Protein AF-A0A7S1M787-F1 (afdb_monomer_lite)

Organism: Alexandrium catenella (NCBI:txid2925)

Radius of gyration: 25.44 Å; chains: 1; bounding box: 66×32×70 Å

Sequence (167 aa):
GLLHWRCNKYDHWRYNKFCQKSCWEAGNGYDGDDCSGGDFVDERLCAYDDEKVTYEEAARRCASRGMKVCKDYAANSTCSYWQDYLWTPDTCTVSVVVQVDGRISVDWDSLSKKAEFPVIWKNGFPAQNATGHCPSGCTAEGESCSCPATAAVYRAFNKLPSRTDIL

Foldseek 3Di:
DVLVCQAQNDPVCLVVVPPQLVCVVVVNHHPPDDCVVDDDDDDDDDDDPVQQDELVVVQVVQVVVVGGDDPDQDPDDPHPDDRDDSYDPDQDKWKWKQDPVRWIFTPDDPVRRVPTDHDDDPPDDQFQDPVQDTPPQWDGDPRITTHIDRDDDDPPDPDPDDPVRVD

Secondary structure (DSSP, 8-state):
-THHHHTTT-HHHHHHTTTHHHHHHTT-PPTT---TT-S----PPP--GGG---HHHHHHHHHTTT----SS--S-----S----S--SS--EEEEEE-TTS-EEESSSTTGGG--B----SS------TTSPPPTT-EEETTEEEEEEE-----S-SSPPPGGG--

Structure (mmCIF, N/CA/C/O backbone):
data_AF-A0A7S1M787-F1
#
_entry.id   AF-A0A7S1M787-F1
#
loop_
_atom_site.group_PDB
_atom_site.id
_atom_site.type_symbol
_atom_site.label_atom_id
_atom_site.label_alt_id
_atom_site.label_comp_id
_atom_site.label_asym_id
_atom_site.label_entity_id
_atom_site.label_seq_id
_atom_site.pdbx_PDB_ins_code
_atom_site.Cartn_x
_atom_site.Cartn_y
_atom_site.Cartn_z
_atom_site.occupancy
_atom_site.B_iso_or_equiv
_atom_site.auth_seq_id
_atom_site.auth_comp_id
_atom_site.auth_asym_id
_atom_site.auth_atom_id
_atom_site.pdbx_PDB_model_num
ATOM 1 N N . GLY A 1 1 ? 30.265 3.963 -33.555 1.00 61.72 1 GLY A N 1
ATOM 2 C CA . GLY A 1 1 ? 29.323 4.881 -32.878 1.00 61.72 1 GLY A CA 1
ATOM 3 C C . GLY A 1 1 ? 29.617 4.940 -31.389 1.00 61.72 1 GLY A C 1
ATOM 4 O O . GLY A 1 1 ? 30.230 4.011 -30.876 1.00 61.72 1 GLY A O 1
ATOM 5 N N . LEU A 1 2 ? 29.189 6.009 -30.709 1.00 68.94 2 LEU A N 1
ATOM 6 C CA . LEU A 1 2 ? 29.426 6.265 -29.274 1.00 68.94 2 LEU A CA 1
ATOM 7 C C . LEU A 1 2 ? 29.032 5.102 -28.340 1.00 68.94 2 LEU A C 1
ATOM 9 O O . LEU A 1 2 ? 29.667 4.906 -27.309 1.00 68.94 2 LEU A O 1
ATOM 13 N N . LEU A 1 3 ? 28.042 4.295 -28.731 1.00 76.81 3 LEU A N 1
ATOM 14 C CA . LEU A 1 3 ? 27.560 3.146 -27.957 1.00 76.81 3 LEU A CA 1
ATOM 15 C C . LEU A 1 3 ? 28.607 2.027 -27.804 1.00 76.81 3 LEU A C 1
ATOM 17 O O . LEU A 1 3 ? 28.728 1.455 -26.727 1.00 76.81 3 LEU A O 1
ATOM 21 N N . HIS A 1 4 ? 29.424 1.769 -28.833 1.00 73.06 4 HIS A N 1
ATOM 22 C CA . HIS A 1 4 ? 30.372 0.641 -28.863 1.00 73.06 4 HIS A CA 1
ATOM 23 C C . HIS A 1 4 ? 31.395 0.667 -27.717 1.00 73.06 4 HIS A C 1
ATOM 25 O O . HIS A 1 4 ? 31.829 -0.377 -27.242 1.00 73.06 4 HIS A O 1
ATOM 31 N N . TRP A 1 5 ? 31.784 1.861 -27.265 1.00 80.31 5 TRP A N 1
ATOM 32 C CA . TRP A 1 5 ? 32.760 2.009 -26.191 1.00 80.31 5 TRP A CA 1
ATOM 33 C C . TRP A 1 5 ? 32.131 2.383 -24.857 1.00 80.31 5 TRP A C 1
ATOM 35 O O . TRP A 1 5 ? 32.814 2.273 -23.859 1.00 80.31 5 TRP A O 1
ATOM 45 N N . ARG A 1 6 ? 30.869 2.818 -24.795 1.00 85.75 6 ARG A N 1
ATOM 46 C CA . ARG A 1 6 ? 30.280 3.334 -23.552 1.00 85.75 6 ARG A CA 1
ATOM 47 C C . ARG A 1 6 ? 29.556 2.280 -22.722 1.00 85.75 6 ARG A C 1
ATOM 49 O O . ARG A 1 6 ? 29.810 2.259 -21.528 1.00 85.75 6 ARG A O 1
ATOM 56 N N . CYS A 1 7 ? 28.729 1.434 -23.346 1.00 92.19 7 CYS A N 1
ATOM 57 C CA . CYS A 1 7 ? 27.762 0.521 -22.714 1.00 92.19 7 CYS A CA 1
ATOM 58 C C . CYS A 1 7 ? 28.343 -0.348 -21.571 1.00 92.19 7 CYS A C 1
ATOM 60 O O . CYS A 1 7 ? 28.640 0.137 -20.483 1.00 92.19 7 CYS A O 1
ATOM 62 N N . ASN A 1 8 ? 28.553 -1.649 -21.781 1.00 90.88 8 ASN A N 1
ATOM 63 C CA . ASN A 1 8 ? 29.088 -2.532 -20.737 1.00 90.88 8 ASN A CA 1
ATOM 64 C C . ASN A 1 8 ? 30.584 -2.322 -20.409 1.00 90.88 8 ASN A C 1
ATOM 66 O O . ASN A 1 8 ? 31.155 -3.084 -19.633 1.00 90.88 8 ASN A O 1
ATOM 70 N N . LYS A 1 9 ? 31.228 -1.299 -20.983 1.00 91.25 9 LYS A N 1
ATOM 71 C CA . LYS A 1 9 ? 32.672 -1.048 -20.855 1.00 91.25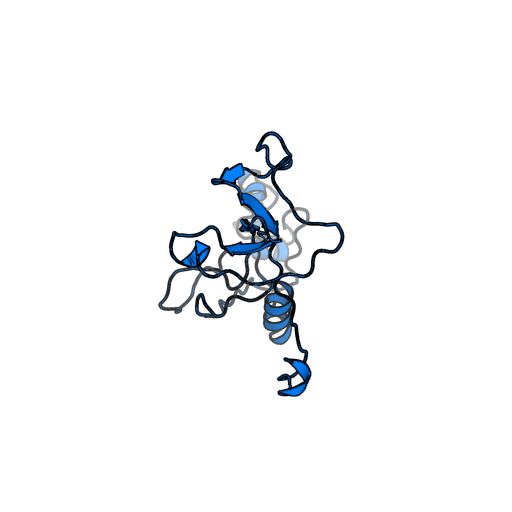 9 LYS A CA 1
ATOM 72 C C . LYS A 1 9 ? 33.038 -0.024 -19.776 1.00 91.25 9 LYS A C 1
ATOM 74 O O . LYS A 1 9 ? 34.201 0.030 -19.395 1.00 91.25 9 LYS A O 1
ATOM 79 N N . TYR A 1 10 ? 32.086 0.776 -19.287 1.00 91.38 10 TYR A N 1
ATOM 80 C CA . TYR A 1 10 ? 32.332 1.796 -18.258 1.00 91.38 10 TYR A CA 1
ATOM 81 C C . TYR A 1 10 ? 31.435 1.590 -17.040 1.00 91.38 10 TYR A C 1
ATOM 83 O O . TYR A 1 10 ? 30.215 1.523 -17.161 1.00 91.38 10 TYR A O 1
ATOM 91 N N . ASP A 1 11 ? 32.025 1.578 -15.848 1.00 92.25 11 ASP A N 1
ATOM 92 C CA . ASP A 1 11 ? 31.324 1.310 -14.582 1.00 92.25 11 ASP A CA 1
ATOM 93 C C . ASP A 1 11 ? 30.159 2.263 -14.339 1.00 92.25 11 ASP A C 1
ATOM 95 O O . ASP A 1 11 ? 29.050 1.832 -14.042 1.00 92.25 11 ASP A O 1
ATOM 99 N N . HIS A 1 12 ? 30.381 3.556 -14.566 1.00 91.38 12 HIS A N 1
ATOM 100 C CA . HIS A 1 12 ? 29.339 4.569 -14.439 1.00 91.38 12 HIS A CA 1
ATOM 101 C C . HIS A 1 12 ? 28.161 4.333 -15.403 1.00 91.38 12 HIS A C 1
ATOM 103 O O . HIS A 1 12 ? 27.022 4.648 -15.074 1.00 91.38 12 HIS A O 1
ATOM 109 N N . TRP A 1 13 ? 28.408 3.764 -16.586 1.00 92.75 13 TRP A N 1
ATOM 110 C CA . TRP A 1 13 ? 27.348 3.413 -17.537 1.00 92.75 13 TRP A CA 1
ATOM 111 C C . TRP A 1 13 ? 26.608 2.147 -17.120 1.00 92.75 13 TRP A C 1
ATOM 113 O O . TRP A 1 13 ? 25.384 2.124 -17.180 1.00 92.75 13 TRP A O 1
ATOM 123 N N . ARG A 1 14 ? 27.329 1.135 -16.623 1.00 91.50 14 ARG A N 1
ATOM 124 C CA . ARG A 1 14 ? 26.730 -0.091 -16.073 1.00 91.50 14 ARG A CA 1
ATOM 125 C C . ARG A 1 14 ? 25.841 0.191 -14.865 1.00 91.50 14 ARG A C 1
ATOM 127 O O . ARG A 1 14 ? 24.757 -0.375 -14.772 1.00 91.50 14 ARG A O 1
ATOM 134 N N . TYR A 1 15 ? 26.293 1.077 -13.978 1.00 90.38 15 TYR A N 1
ATOM 135 C CA . TYR A 1 15 ? 25.564 1.473 -12.776 1.00 90.38 15 TYR A CA 1
ATOM 136 C C . TYR A 1 15 ? 24.276 2.234 -13.108 1.00 90.38 15 TYR A C 1
ATOM 138 O O . TYR A 1 15 ? 23.214 1.886 -12.607 1.00 90.38 15 TYR A O 1
ATOM 146 N N . ASN A 1 16 ? 24.353 3.232 -13.995 1.00 88.94 16 ASN A N 1
ATOM 147 C CA . ASN A 1 16 ? 23.201 4.070 -14.350 1.00 88.94 16 ASN A CA 1
ATOM 148 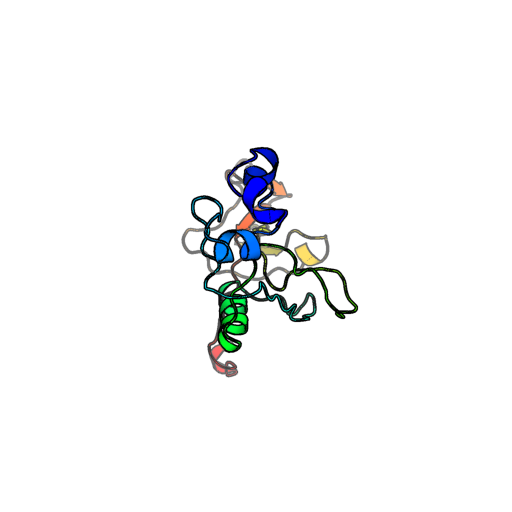C C . ASN A 1 16 ? 22.362 3.523 -15.519 1.00 88.94 16 ASN A C 1
ATOM 150 O O . ASN A 1 16 ? 21.378 4.147 -15.904 1.00 88.94 16 ASN A O 1
ATOM 154 N N . LYS A 1 17 ? 22.770 2.401 -16.126 1.00 89.00 17 LYS A N 1
ATOM 155 C CA . LYS A 1 17 ? 22.094 1.737 -17.255 1.00 89.00 17 LYS A CA 1
ATOM 156 C C . LYS A 1 17 ? 21.760 2.687 -18.423 1.00 89.00 17 LYS A C 1
ATOM 158 O O . LYS A 1 17 ? 20.712 2.581 -19.055 1.00 89.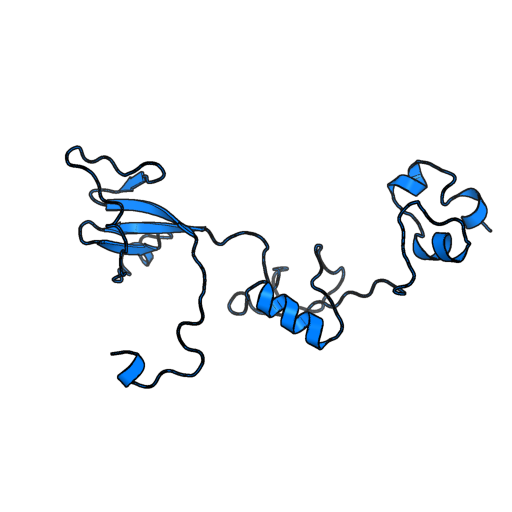00 17 LYS A O 1
ATOM 163 N N . PHE A 1 18 ? 22.656 3.622 -18.754 1.00 89.75 18 PHE A N 1
ATOM 164 C CA . PHE A 1 18 ? 22.392 4.607 -19.812 1.00 89.75 18 PHE A CA 1
ATOM 165 C C . PHE A 1 18 ? 22.164 3.955 -21.176 1.00 89.75 18 PHE A C 1
ATOM 167 O O . PHE A 1 18 ? 22.875 3.024 -21.552 1.00 89.75 18 PHE A O 1
ATOM 174 N N . CYS A 1 19 ? 21.210 4.477 -21.950 1.00 89.69 19 CYS A N 1
ATOM 175 C CA . CYS A 1 19 ? 20.905 3.985 -23.299 1.00 89.69 19 CYS A CA 1
ATOM 176 C C . CYS A 1 19 ? 20.675 2.459 -23.349 1.00 89.69 19 CYS A C 1
ATOM 178 O O . CYS A 1 19 ? 21.088 1.806 -24.308 1.00 89.69 19 CYS A O 1
ATOM 180 N N . GLN A 1 20 ? 20.039 1.901 -22.312 1.00 90.00 20 GLN A N 1
ATOM 181 C CA . GLN A 1 20 ? 19.876 0.463 -22.074 1.00 90.00 20 GLN A CA 1
ATOM 182 C C . GLN A 1 20 ? 19.457 -0.330 -23.319 1.00 90.00 20 GLN A C 1
ATOM 184 O O . GLN A 1 20 ? 20.182 -1.233 -23.739 1.00 90.00 20 GLN A O 1
ATOM 189 N N . LYS A 1 21 ? 18.356 0.073 -23.968 1.00 89.56 21 LYS A N 1
ATOM 190 C CA . LYS A 1 21 ? 17.835 -0.581 -25.177 1.00 89.56 21 LYS A CA 1
ATOM 191 C C . LYS A 1 21 ? 18.837 -0.553 -26.333 1.00 89.56 21 LYS A C 1
ATOM 193 O O . LYS A 1 21 ? 19.175 -1.601 -26.870 1.00 89.56 21 LYS A O 1
ATOM 198 N N . SER A 1 22 ? 19.385 0.614 -26.670 1.00 91.12 22 SER A N 1
ATOM 199 C CA . SER A 1 22 ? 20.352 0.730 -27.770 1.00 91.12 22 SER A CA 1
ATOM 200 C C . SER A 1 22 ? 21.648 -0.044 -27.505 1.00 91.12 22 SER A C 1
ATOM 202 O O . SER A 1 22 ? 22.261 -0.560 -28.436 1.00 91.12 22 SER A O 1
ATOM 204 N N . CYS A 1 23 ? 22.080 -0.143 -26.244 1.00 92.19 23 CYS A N 1
ATOM 205 C CA . CYS A 1 23 ? 23.212 -0.981 -25.853 1.00 92.19 23 CYS A CA 1
ATOM 206 C C . CYS A 1 23 ? 22.912 -2.475 -26.043 1.00 92.19 23 CYS A C 1
ATOM 208 O O . CYS A 1 23 ? 23.765 -3.202 -26.558 1.00 92.19 23 CYS A O 1
ATOM 210 N N . TRP A 1 24 ? 21.708 -2.919 -25.672 1.00 92.31 24 TRP A N 1
ATOM 211 C CA . TRP A 1 24 ? 21.240 -4.292 -25.862 1.00 92.31 24 TRP A CA 1
ATOM 212 C C . TRP A 1 24 ? 21.138 -4.663 -27.350 1.00 92.31 24 TRP A C 1
ATOM 214 O O . TRP A 1 24 ? 21.737 -5.649 -27.773 1.00 92.31 24 TRP A O 1
ATOM 224 N N . GLU A 1 25 ? 20.507 -3.814 -28.169 1.00 90.00 25 GLU A N 1
ATOM 225 C CA . GLU A 1 25 ? 20.389 -3.992 -29.628 1.00 90.00 25 GLU A CA 1
ATOM 226 C C . GLU A 1 25 ? 21.754 -4.014 -30.337 1.00 90.00 25 GLU A C 1
ATOM 228 O O . GLU A 1 25 ? 21.942 -4.725 -31.322 1.00 90.00 25 GLU A O 1
ATOM 233 N N . ALA A 1 26 ? 22.739 -3.274 -29.817 1.00 90.38 26 ALA A N 1
ATOM 234 C CA . ALA A 1 26 ? 24.110 -3.262 -30.326 1.00 90.38 26 ALA A CA 1
ATOM 235 C C . ALA A 1 26 ? 24.968 -4.455 -29.850 1.00 90.38 26 ALA A C 1
ATOM 237 O O . ALA A 1 26 ? 26.188 -4.439 -30.046 1.00 90.38 26 ALA A O 1
ATOM 238 N N . GLY A 1 27 ? 24.381 -5.450 -29.173 1.00 90.94 27 GLY A N 1
ATOM 239 C CA . GLY A 1 27 ? 25.083 -6.633 -28.663 1.00 90.94 27 GLY A CA 1
ATOM 240 C C . GLY A 1 27 ? 26.055 -6.350 -27.512 1.00 90.94 27 GLY A C 1
ATOM 241 O O . GLY A 1 27 ? 26.905 -7.178 -27.202 1.00 90.94 27 GLY A O 1
ATOM 242 N N . ASN A 1 28 ? 25.960 -5.174 -26.886 1.00 91.69 28 ASN A N 1
ATOM 243 C CA . ASN A 1 28 ? 26.813 -4.740 -25.775 1.00 91.69 28 ASN A CA 1
ATOM 244 C C . ASN A 1 28 ? 25.972 -4.296 -24.564 1.00 91.69 28 ASN A C 1
ATOM 246 O O . ASN A 1 28 ? 26.359 -3.376 -23.838 1.00 91.69 28 ASN A O 1
ATOM 250 N N . GLY A 1 29 ? 24.811 -4.933 -24.377 1.00 90.38 29 GLY A N 1
ATOM 251 C CA . GLY A 1 29 ? 23.897 -4.691 -23.264 1.00 90.38 29 GLY A CA 1
ATOM 252 C C . GLY A 1 29 ? 24.546 -4.946 -21.906 1.00 90.38 29 GLY A C 1
ATOM 253 O O . GLY A 1 29 ? 25.645 -5.501 -21.808 1.00 90.38 29 GLY A O 1
ATOM 254 N N . TYR A 1 30 ? 23.874 -4.503 -20.850 1.00 92.44 30 TYR A N 1
ATOM 255 C CA . TYR A 1 30 ? 24.347 -4.709 -19.489 1.00 92.44 30 TYR A CA 1
ATOM 256 C C . TYR A 1 30 ? 23.923 -6.087 -18.972 1.00 92.44 30 TYR A C 1
ATOM 258 O O . TYR A 1 30 ? 22.870 -6.597 -19.346 1.00 92.44 30 TYR A O 1
ATOM 266 N N . ASP A 1 31 ? 24.727 -6.672 -18.084 1.00 91.25 31 ASP A N 1
ATOM 267 C CA . ASP A 1 31 ? 24.454 -8.008 -17.550 1.00 91.25 31 ASP A CA 1
ATOM 268 C C . ASP A 1 31 ? 23.071 -8.078 -16.887 1.00 91.25 31 ASP A C 1
ATOM 270 O O . ASP A 1 31 ? 22.704 -7.213 -16.083 1.00 91.25 31 ASP A O 1
ATOM 274 N N . GLY A 1 32 ? 22.322 -9.125 -17.244 1.00 89.12 32 GLY A N 1
ATOM 275 C CA . GLY A 1 32 ? 20.971 -9.390 -16.748 1.00 89.12 32 GLY A CA 1
ATOM 276 C C . GLY A 1 32 ? 19.854 -8.609 -17.445 1.00 89.12 32 GLY A C 1
ATOM 277 O O . GLY A 1 32 ? 18.691 -8.832 -17.117 1.00 89.12 32 GLY A O 1
ATOM 278 N N . ASP A 1 33 ? 20.171 -7.726 -18.394 1.00 87.38 33 ASP A N 1
ATOM 279 C CA . ASP A 1 33 ? 19.148 -6.963 -19.103 1.00 87.38 33 ASP A CA 1
ATOM 280 C C . ASP A 1 33 ? 18.472 -7.790 -20.203 1.00 87.38 33 ASP A C 1
ATOM 282 O O . ASP A 1 33 ? 19.127 -8.393 -21.058 1.00 87.38 33 ASP A O 1
ATOM 286 N N . ASP A 1 34 ? 17.144 -7.725 -20.228 1.00 86.31 34 ASP A N 1
ATOM 287 C CA . ASP A 1 34 ? 16.308 -8.212 -21.318 1.00 86.31 34 ASP A CA 1
ATOM 288 C C . ASP A 1 34 ? 15.445 -7.057 -21.840 1.00 86.31 34 ASP A C 1
ATOM 290 O O . ASP A 1 34 ? 14.455 -6.665 -21.222 1.00 86.31 34 ASP A O 1
ATOM 294 N N . CYS A 1 35 ? 15.850 -6.488 -22.977 1.00 87.31 35 CYS A N 1
ATOM 295 C CA . CYS A 1 35 ? 15.108 -5.425 -23.656 1.00 87.31 35 CYS A CA 1
ATOM 296 C C . CYS A 1 35 ? 14.251 -5.949 -24.822 1.00 87.31 35 CYS A C 1
ATOM 298 O O . CYS A 1 35 ? 13.823 -5.162 -25.666 1.00 87.31 35 CYS A O 1
ATOM 300 N N . SER A 1 36 ? 13.966 -7.256 -24.881 1.00 87.12 36 SER A N 1
ATOM 301 C CA . SER A 1 36 ? 13.123 -7.846 -25.934 1.00 87.12 36 SER A CA 1
ATOM 302 C C . SER A 1 36 ? 11.664 -7.368 -25.899 1.00 87.12 36 SER A C 1
ATOM 304 O O . SER A 1 36 ? 10.956 -7.472 -26.899 1.00 87.12 36 SER A O 1
ATOM 306 N N . GLY A 1 37 ? 11.224 -6.794 -24.774 1.00 78.56 37 GLY A N 1
ATOM 307 C CA . GLY A 1 37 ? 9.870 -6.270 -24.570 1.00 78.56 37 GLY A CA 1
ATOM 308 C C . GLY A 1 37 ? 9.538 -4.961 -25.301 1.00 78.56 37 GLY A C 1
ATOM 309 O O . GLY A 1 37 ? 8.397 -4.516 -25.218 1.00 78.56 37 GLY A O 1
ATOM 310 N N . GLY A 1 38 ? 10.490 -4.351 -26.017 1.00 80.44 38 GLY A N 1
ATOM 311 C CA . GLY A 1 38 ? 10.285 -3.091 -26.738 1.00 80.44 38 GLY A CA 1
ATOM 312 C C . GLY A 1 38 ? 10.593 -1.844 -25.903 1.00 80.44 38 GLY A C 1
ATOM 313 O O . GLY A 1 38 ? 11.332 -1.905 -24.922 1.00 80.44 38 GLY A O 1
ATOM 314 N N . ASP A 1 39 ? 10.091 -0.686 -26.343 1.00 81.12 39 ASP A N 1
ATOM 315 C CA . ASP A 1 39 ? 10.224 0.553 -25.566 1.00 81.12 39 ASP A CA 1
ATOM 316 C C . ASP A 1 39 ? 9.402 0.472 -24.279 1.00 81.12 39 ASP A C 1
ATOM 318 O O . ASP A 1 39 ? 8.303 -0.084 -24.263 1.00 81.12 39 ASP A O 1
ATOM 322 N N . PHE A 1 40 ? 9.932 1.043 -23.196 1.00 78.12 40 PHE A N 1
ATOM 323 C CA . PHE A 1 40 ? 9.158 1.211 -21.974 1.00 78.12 40 PHE A CA 1
ATOM 324 C C . PHE A 1 40 ? 7.997 2.170 -22.250 1.00 78.12 40 PHE A C 1
ATOM 326 O O . PHE A 1 40 ? 8.214 3.311 -22.660 1.00 78.12 40 PHE A O 1
ATOM 333 N N . VAL A 1 41 ? 6.778 1.690 -22.019 1.00 77.94 41 VAL A N 1
ATOM 334 C CA . VAL A 1 41 ? 5.553 2.481 -22.117 1.00 77.94 41 VAL A CA 1
ATOM 335 C C . VAL A 1 41 ? 4.818 2.366 -20.792 1.00 77.94 41 VAL A C 1
ATOM 337 O O . VAL A 1 41 ? 4.475 1.265 -20.357 1.00 77.94 41 VAL A O 1
ATOM 340 N N . ASP A 1 42 ? 4.564 3.505 -20.164 1.00 79.31 42 ASP A N 1
ATOM 341 C CA . A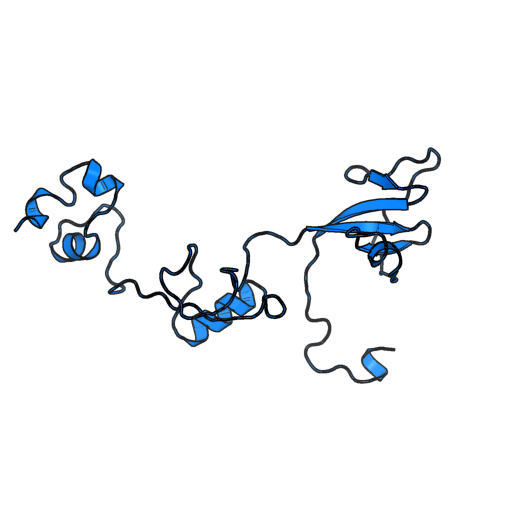SP A 1 42 ? 3.702 3.639 -19.003 1.00 79.31 42 ASP A CA 1
ATOM 342 C C . ASP A 1 42 ? 2.418 4.401 -19.367 1.00 79.31 42 ASP A C 1
ATOM 344 O O . ASP A 1 42 ? 2.392 5.285 -20.220 1.00 79.31 42 ASP A O 1
ATOM 348 N N . GLU A 1 43 ? 1.312 4.031 -18.723 1.00 77.56 43 GLU A N 1
ATOM 349 C CA . GLU A 1 43 ? 0.045 4.756 -18.813 1.00 77.56 43 GLU A CA 1
ATOM 350 C C . GLU A 1 43 ? -0.463 4.987 -17.390 1.00 77.56 43 GLU A C 1
ATOM 352 O O . GLU A 1 43 ? -0.574 4.047 -16.596 1.00 77.56 43 GLU A O 1
ATOM 357 N N . ARG A 1 44 ? -0.793 6.240 -17.058 1.00 76.00 44 ARG A N 1
ATOM 358 C CA . ARG A 1 44 ? -1.451 6.564 -15.791 1.00 76.00 44 ARG A CA 1
ATOM 359 C C . ARG A 1 44 ? -2.967 6.539 -15.957 1.00 76.00 44 ARG A C 1
ATOM 361 O O . ARG A 1 44 ? -3.529 7.329 -16.709 1.00 76.00 44 ARG A O 1
ATOM 368 N N . LEU A 1 45 ? -3.631 5.685 -15.181 1.00 74.38 45 LEU A N 1
ATOM 369 C CA . LEU A 1 45 ? -5.086 5.695 -15.036 1.00 74.38 45 LEU A CA 1
ATOM 370 C C . LEU A 1 45 ? -5.482 6.728 -13.973 1.00 74.38 45 LEU A C 1
ATOM 372 O O . LEU A 1 45 ? -5.060 6.610 -12.822 1.00 74.38 45 LEU A O 1
ATOM 376 N N . CYS A 1 46 ? -6.271 7.736 -14.349 1.00 73.12 46 CYS A N 1
ATOM 377 C CA . CYS A 1 46 ? -6.816 8.690 -13.383 1.00 73.12 46 CYS A CA 1
ATOM 378 C C . CYS A 1 46 ? -7.898 8.014 -12.527 1.00 73.12 46 CYS A C 1
ATOM 380 O O . CYS A 1 46 ? -8.748 7.299 -13.059 1.00 73.12 46 CYS A O 1
ATOM 382 N N . ALA A 1 47 ? -7.874 8.274 -11.223 1.00 68.56 47 ALA A N 1
ATOM 383 C CA . ALA A 1 47 ? -8.913 7.894 -10.274 1.00 68.56 47 ALA A CA 1
ATOM 384 C C . ALA A 1 47 ? -8.986 8.946 -9.165 1.00 68.56 47 ALA A C 1
ATOM 386 O O . ALA A 1 47 ? -7.980 9.598 -8.871 1.00 68.56 47 ALA A O 1
ATOM 387 N N . TYR A 1 48 ? -10.167 9.117 -8.578 1.00 64.81 48 TYR A N 1
ATOM 388 C CA . TYR A 1 48 ? -10.344 9.928 -7.375 1.00 64.81 48 TYR A CA 1
ATOM 389 C C . TYR A 1 48 ? -9.846 9.179 -6.130 1.00 64.81 48 TYR A C 1
ATOM 391 O O . TYR A 1 48 ? -9.733 7.952 -6.137 1.00 64.81 48 TYR A O 1
ATOM 399 N N . ASP A 1 49 ? -9.570 9.902 -5.041 1.00 63.38 49 ASP A N 1
ATOM 400 C CA . ASP A 1 49 ? -9.127 9.292 -3.778 1.00 63.38 49 ASP A CA 1
ATOM 401 C C . ASP A 1 49 ? -10.123 8.251 -3.247 1.00 63.38 49 ASP A C 1
ATOM 403 O O . ASP A 1 49 ? -9.717 7.185 -2.781 1.00 63.38 49 ASP A O 1
ATOM 407 N N . ASP A 1 50 ? -11.419 8.512 -3.420 1.00 64.06 50 ASP A N 1
ATOM 408 C CA . ASP A 1 50 ? -12.508 7.603 -3.042 1.00 64.06 50 ASP A CA 1
ATOM 409 C C . ASP A 1 50 ? -12.632 6.375 -3.971 1.00 64.06 50 ASP A C 1
ATOM 411 O O . ASP A 1 50 ? -13.422 5.467 -3.716 1.00 64.06 50 ASP A O 1
ATOM 415 N N . GLU A 1 51 ? -11.853 6.324 -5.055 1.00 68.94 51 GLU A N 1
ATOM 416 C CA . GLU A 1 51 ? -11.837 5.240 -6.045 1.00 68.94 51 GLU A CA 1
ATOM 417 C C . GLU A 1 51 ? -10.571 4.375 -5.968 1.00 68.94 51 GLU A C 1
ATOM 419 O O . GLU A 1 51 ? -10.330 3.545 -6.856 1.00 68.94 51 GLU A O 1
ATOM 424 N N . LYS A 1 52 ? -9.753 4.547 -4.922 1.00 72.88 52 LYS A N 1
ATOM 425 C CA . LYS A 1 52 ? -8.604 3.676 -4.644 1.00 72.88 52 LYS A CA 1
ATOM 426 C C . LYS A 1 52 ? -9.069 2.222 -4.539 1.00 72.88 52 LYS A C 1
ATOM 428 O O . LYS A 1 52 ? -10.103 1.908 -3.947 1.00 72.88 52 LYS A O 1
ATOM 433 N N . VAL A 1 53 ? -8.302 1.316 -5.136 1.00 74.25 53 VAL A N 1
ATOM 434 C CA . VAL A 1 53 ? -8.644 -0.110 -5.202 1.00 74.25 53 VAL A CA 1
ATOM 435 C C . VAL A 1 53 ? -7.546 -0.977 -4.604 1.00 74.25 53 VAL A C 1
ATOM 437 O O . VAL A 1 53 ? -6.415 -0.542 -4.398 1.00 74.25 53 VAL A O 1
ATOM 440 N N . THR A 1 54 ? -7.878 -2.240 -4.339 1.00 74.69 54 THR A N 1
ATOM 441 C CA . THR A 1 54 ? -6.886 -3.239 -3.935 1.00 74.69 54 THR A CA 1
ATOM 442 C C . THR A 1 54 ? -5.850 -3.454 -5.042 1.00 74.69 54 THR A C 1
ATOM 444 O O . THR A 1 54 ? -6.133 -3.247 -6.225 1.00 74.69 54 THR A O 1
ATOM 447 N N . TYR A 1 55 ? -4.657 -3.939 -4.675 1.00 75.38 55 TYR A N 1
ATOM 448 C CA . TYR A 1 55 ? -3.626 -4.309 -5.653 1.00 75.38 55 TYR A CA 1
ATOM 449 C C . TYR A 1 55 ? -4.145 -5.303 -6.696 1.00 75.38 55 TYR A C 1
ATOM 451 O O . TYR A 1 55 ? -3.858 -5.158 -7.878 1.00 75.38 55 TYR A O 1
ATOM 459 N N . GLU A 1 56 ? -4.935 -6.291 -6.272 1.00 80.00 56 GLU A N 1
ATOM 460 C CA . GLU A 1 56 ? -5.527 -7.285 -7.169 1.00 80.00 56 GLU A CA 1
ATOM 461 C C . GLU A 1 56 ? -6.404 -6.628 -8.242 1.00 80.00 56 GLU A C 1
ATOM 463 O O . GLU A 1 56 ? -6.278 -6.930 -9.428 1.00 80.00 56 GLU A O 1
ATOM 468 N N . GLU A 1 57 ? -7.251 -5.679 -7.847 1.00 82.75 57 GLU A N 1
ATOM 469 C CA . GLU A 1 57 ? -8.113 -4.958 -8.777 1.00 82.75 57 GLU A CA 1
ATOM 470 C C . GLU A 1 57 ? -7.307 -4.006 -9.674 1.00 82.75 57 GLU A C 1
ATOM 472 O O . GLU A 1 57 ? -7.570 -3.935 -10.877 1.00 82.75 57 GLU A O 1
ATOM 477 N N . ALA A 1 58 ? -6.285 -3.327 -9.143 1.00 82.06 58 ALA A N 1
ATOM 478 C CA . ALA A 1 58 ? -5.360 -2.529 -9.950 1.00 82.06 58 ALA A CA 1
ATOM 479 C C . ALA A 1 58 ? -4.627 -3.399 -10.990 1.00 82.06 58 ALA A C 1
ATOM 481 O O . ALA A 1 58 ? -4.599 -3.063 -12.176 1.00 82.06 58 ALA A O 1
ATOM 482 N N . ALA A 1 59 ? -4.114 -4.561 -10.577 1.00 86.19 59 ALA A N 1
ATOM 483 C CA . ALA A 1 59 ? -3.461 -5.536 -11.444 1.00 86.19 59 ALA A CA 1
ATOM 484 C C . ALA A 1 59 ? -4.406 -6.059 -12.524 1.00 86.19 59 ALA A C 1
ATOM 486 O O . ALA A 1 59 ? -4.029 -6.113 -13.694 1.00 86.19 59 ALA A O 1
ATOM 487 N N . ARG A 1 60 ? -5.655 -6.364 -12.164 1.00 86.38 60 ARG A N 1
ATOM 488 C CA . ARG A 1 60 ? -6.692 -6.780 -13.112 1.00 86.38 60 ARG A CA 1
ATOM 489 C C . ARG A 1 60 ? -6.983 -5.690 -14.149 1.00 86.38 60 ARG A C 1
ATOM 491 O O . ARG A 1 60 ? -7.094 -5.995 -15.338 1.00 86.38 60 ARG A O 1
ATOM 498 N N . ARG A 1 61 ? -7.083 -4.422 -13.729 1.00 86.88 61 ARG A N 1
ATOM 499 C CA . ARG A 1 61 ? -7.294 -3.274 -14.630 1.00 86.88 61 ARG A CA 1
ATOM 500 C C . ARG A 1 61 ? -6.122 -3.096 -15.596 1.00 86.88 61 ARG A C 1
ATOM 502 O O . ARG A 1 61 ? -6.363 -2.990 -16.797 1.00 86.88 61 ARG A O 1
ATOM 509 N N . CYS A 1 62 ? -4.879 -3.144 -15.116 1.00 85.81 62 CYS A N 1
ATOM 510 C CA . CYS A 1 62 ? -3.694 -3.090 -15.979 1.00 85.81 62 CYS A CA 1
ATOM 511 C C . CYS A 1 62 ? -3.643 -4.274 -16.958 1.00 85.81 62 CYS A C 1
ATOM 513 O O . CYS A 1 62 ? -3.461 -4.073 -18.159 1.00 85.81 62 CYS A O 1
ATOM 515 N N . ALA A 1 63 ? -3.890 -5.497 -16.479 1.00 89.94 63 ALA A N 1
ATOM 516 C CA . ALA A 1 63 ? -3.848 -6.705 -17.302 1.00 89.94 63 ALA A CA 1
ATOM 517 C C . ALA A 1 63 ? -4.883 -6.683 -18.437 1.00 89.94 63 ALA A C 1
ATOM 519 O O . ALA A 1 63 ? -4.592 -7.146 -19.537 1.00 89.94 63 ALA A O 1
ATOM 520 N N . SER A 1 64 ? -6.057 -6.078 -18.214 1.00 89.06 64 SER A N 1
ATOM 521 C CA . SER A 1 64 ? -7.078 -5.905 -19.262 1.00 89.06 64 SER A CA 1
ATOM 522 C C . SER A 1 64 ? -6.608 -5.065 -20.459 1.00 89.06 64 SER A C 1
ATOM 524 O O . SER A 1 64 ? -7.202 -5.139 -21.531 1.00 89.06 64 SER A O 1
ATOM 526 N N . ARG A 1 65 ? -5.520 -4.304 -20.289 1.00 86.44 65 ARG A N 1
ATOM 527 C CA . ARG A 1 65 ? -4.874 -3.480 -21.319 1.00 86.44 65 ARG A CA 1
ATOM 528 C C . ARG A 1 65 ? -3.567 -4.088 -21.837 1.00 86.44 65 ARG A C 1
ATOM 530 O O . ARG A 1 65 ? -2.833 -3.429 -22.561 1.00 86.44 65 ARG A O 1
ATOM 537 N N . GLY A 1 66 ? -3.239 -5.319 -21.438 1.00 87.81 66 GLY A N 1
ATOM 538 C CA . GLY A 1 66 ? -1.938 -5.931 -21.726 1.00 87.81 66 GLY A CA 1
ATOM 539 C C . GLY A 1 66 ? -0.779 -5.307 -20.941 1.00 87.81 66 GLY A C 1
ATOM 540 O O . GLY A 1 66 ? 0.379 -5.525 -21.284 1.00 87.81 66 GLY A O 1
ATOM 541 N N . MET A 1 67 ? -1.076 -4.540 -19.889 1.00 85.88 67 MET A N 1
ATOM 542 C CA . MET A 1 67 ? -0.087 -3.844 -19.068 1.00 85.88 67 MET A CA 1
ATOM 543 C C . MET A 1 67 ? 0.073 -4.519 -17.706 1.00 85.88 67 MET A C 1
ATOM 545 O O . MET A 1 67 ? -0.738 -5.345 -17.281 1.00 85.88 67 MET A O 1
ATOM 549 N N . LYS A 1 68 ? 1.125 -4.139 -16.985 1.00 86.12 68 LYS A N 1
ATOM 550 C CA . LYS A 1 68 ? 1.359 -4.547 -15.598 1.00 86.12 68 LYS A CA 1
ATOM 551 C C . LYS A 1 68 ? 1.384 -3.310 -14.718 1.00 86.12 68 LYS A C 1
ATOM 553 O O . LYS A 1 68 ? 1.673 -2.215 -15.184 1.00 86.12 68 LYS A O 1
ATOM 558 N N . VAL A 1 69 ? 1.085 -3.505 -13.443 1.00 83.44 69 VAL A N 1
ATOM 559 C CA . VAL A 1 69 ? 1.194 -2.444 -12.446 1.00 83.44 69 VAL A CA 1
ATOM 560 C C . VAL A 1 69 ? 2.660 -2.020 -12.306 1.00 83.44 69 VAL A C 1
ATOM 562 O O . VAL A 1 69 ? 3.526 -2.866 -12.072 1.00 83.44 69 VAL A O 1
ATOM 565 N N . CYS A 1 70 ? 2.927 -0.721 -12.449 1.00 76.00 70 CYS A N 1
ATOM 566 C CA . CYS A 1 70 ? 4.254 -0.140 -12.255 1.00 76.00 70 CYS A CA 1
ATOM 567 C C . CYS A 1 70 ? 4.627 -0.101 -10.766 1.00 76.00 70 CYS A C 1
ATOM 569 O O . CYS A 1 70 ? 3.765 0.093 -9.909 1.00 76.00 70 CYS A O 1
ATOM 571 N N . LYS A 1 71 ? 5.921 -0.278 -10.469 1.00 66.88 71 LYS A N 1
ATOM 572 C CA . LYS A 1 71 ? 6.473 -0.082 -9.118 1.00 66.88 71 LYS A CA 1
ATOM 573 C C . LYS A 1 71 ? 6.746 1.392 -8.805 1.00 66.88 71 LYS A C 1
ATOM 575 O O . LYS A 1 71 ? 6.689 1.769 -7.643 1.00 66.88 71 LYS A O 1
ATOM 580 N N . ASP A 1 72 ? 7.006 2.186 -9.841 1.00 65.69 72 ASP A N 1
ATOM 581 C CA . ASP A 1 72 ? 7.396 3.592 -9.753 1.00 65.69 72 ASP A CA 1
ATOM 582 C C . ASP A 1 72 ? 6.344 4.509 -10.403 1.00 65.69 72 ASP A C 1
ATOM 584 O O . ASP A 1 72 ? 5.480 4.049 -11.160 1.00 65.69 72 ASP A O 1
ATOM 588 N N . TYR A 1 73 ? 6.421 5.813 -10.113 1.00 59.88 73 TYR A N 1
ATOM 589 C CA . TYR A 1 73 ? 5.557 6.830 -10.718 1.00 59.88 73 TYR A CA 1
ATOM 590 C C . TYR A 1 73 ? 5.709 6.855 -12.242 1.00 59.88 73 TYR A C 1
ATOM 592 O O . TYR A 1 73 ? 6.816 7.005 -12.760 1.00 59.88 73 TYR A O 1
ATOM 600 N N . ALA A 1 74 ? 4.579 6.782 -12.949 1.00 60.16 74 ALA A N 1
ATOM 601 C CA . ALA A 1 74 ? 4.553 7.046 -14.380 1.00 60.16 74 ALA A CA 1
ATOM 602 C C . ALA A 1 74 ? 4.884 8.523 -14.651 1.00 60.16 74 ALA A C 1
ATOM 604 O O . ALA A 1 74 ? 4.370 9.415 -13.968 1.00 60.16 74 ALA A O 1
ATOM 605 N N . ALA A 1 75 ? 5.738 8.783 -15.640 1.00 56.44 75 ALA A N 1
ATOM 606 C CA . ALA A 1 75 ? 6.416 10.073 -15.793 1.00 56.44 75 ALA A CA 1
ATOM 607 C C . ALA A 1 75 ? 5.520 11.208 -16.320 1.00 56.44 75 ALA A C 1
ATOM 609 O O . ALA A 1 75 ? 5.923 12.372 -16.284 1.00 56.44 75 ALA A O 1
ATOM 610 N N . ASN A 1 76 ? 4.316 10.911 -16.821 1.00 56.56 76 ASN A N 1
ATOM 611 C CA . ASN A 1 76 ? 3.456 11.939 -17.393 1.00 56.56 76 ASN A CA 1
ATOM 612 C C . ASN A 1 76 ? 1.968 11.607 -17.248 1.00 56.56 76 ASN A C 1
ATOM 614 O O . ASN A 1 76 ? 1.529 10.499 -17.551 1.00 56.56 76 ASN A O 1
ATOM 618 N N . SER A 1 77 ? 1.172 12.575 -16.794 1.00 61.34 77 SER A N 1
ATOM 619 C CA . SER A 1 77 ? -0.284 12.438 -16.781 1.00 61.34 77 SER A CA 1
ATOM 620 C C . SER A 1 77 ? -0.973 13.781 -16.918 1.00 61.34 77 SER A C 1
ATOM 622 O O . SER A 1 77 ? -0.506 14.781 -16.380 1.00 61.34 77 SER A O 1
ATOM 624 N N . THR A 1 78 ? -2.136 13.768 -17.556 1.00 66.00 78 THR A N 1
ATOM 625 C CA . THR A 1 78 ? -3.064 14.900 -17.622 1.00 66.00 78 THR A CA 1
ATOM 626 C C . THR A 1 78 ? -4.085 14.889 -16.479 1.00 66.00 78 THR A C 1
ATOM 628 O O . THR A 1 78 ? -5.060 15.637 -16.531 1.00 66.00 78 THR A O 1
ATOM 631 N N . CYS A 1 79 ? -3.929 14.024 -15.468 1.00 65.00 79 CYS A N 1
ATOM 632 C CA . CYS A 1 79 ? -4.854 13.974 -14.340 1.00 65.00 79 CYS A CA 1
ATOM 633 C C . CYS A 1 79 ? -4.736 15.280 -13.530 1.00 65.00 79 CYS A C 1
ATOM 635 O O . CYS A 1 79 ? -3.649 15.659 -13.107 1.00 65.00 79 CYS A O 1
ATOM 637 N N . SER A 1 80 ? -5.859 15.975 -13.326 1.00 56.94 80 SER A N 1
ATOM 638 C CA . SER A 1 80 ? -5.910 17.322 -12.726 1.00 56.94 80 SER A CA 1
ATOM 639 C C . SER A 1 80 ? -5.796 17.353 -11.190 1.00 56.94 80 SER A C 1
ATOM 641 O O . SER A 1 80 ? -5.878 18.433 -10.603 1.00 56.94 80 SER A O 1
ATOM 643 N N . TYR A 1 81 ? -5.656 16.203 -10.528 1.00 56.91 81 TYR A N 1
ATOM 644 C CA . TYR A 1 81 ? -5.677 16.077 -9.067 1.00 56.91 81 TYR A CA 1
ATOM 645 C C . TYR A 1 81 ? -4.348 15.541 -8.525 1.00 56.91 81 TYR A C 1
ATOM 647 O O . TYR A 1 81 ? -3.474 15.134 -9.294 1.00 56.91 81 TYR A O 1
ATOM 655 N N . TRP A 1 82 ? -4.197 15.600 -7.198 1.00 55.47 82 TRP A N 1
ATOM 656 C CA . TRP A 1 82 ? -3.011 15.181 -6.451 1.00 55.47 82 TRP A CA 1
ATOM 657 C C . TRP A 1 82 ? -2.466 13.833 -6.935 1.00 55.47 82 TRP A C 1
ATOM 659 O O . TRP A 1 82 ? -3.206 12.956 -7.380 1.00 55.47 82 TRP A O 1
ATOM 669 N N . GLN A 1 83 ? -1.138 13.702 -6.919 1.00 59.19 83 GLN A N 1
ATOM 670 C CA . GLN A 1 83 ? -0.402 12.635 -7.594 1.00 59.19 83 GLN A CA 1
ATOM 671 C C . GLN A 1 83 ? -0.492 11.270 -6.881 1.00 59.19 83 GLN A C 1
ATOM 673 O O . GLN A 1 83 ? 0.484 10.534 -6.852 1.00 59.19 83 GLN A O 1
ATOM 678 N N . ASP A 1 84 ? -1.662 10.890 -6.383 1.00 57.81 84 ASP A N 1
ATOM 679 C CA . ASP A 1 84 ? -1.830 9.668 -5.608 1.00 57.81 84 ASP A CA 1
ATOM 680 C C . ASP A 1 84 ? -1.900 8.417 -6.492 1.00 57.81 84 ASP A C 1
ATOM 682 O O . ASP A 1 84 ? -2.362 8.438 -7.644 1.00 57.81 84 ASP A O 1
ATOM 686 N N . TYR A 1 85 ? -1.396 7.312 -5.941 1.00 60.00 85 TYR A N 1
ATOM 687 C CA . TYR A 1 85 ? -1.462 6.005 -6.575 1.00 60.00 85 TYR A CA 1
ATOM 688 C C . TYR A 1 85 ? -2.884 5.438 -6.524 1.00 60.00 85 TYR A C 1
ATOM 690 O O . TYR A 1 85 ? -3.600 5.577 -5.534 1.00 60.00 85 TYR A O 1
ATOM 698 N N . LEU A 1 86 ? -3.246 4.691 -7.570 1.00 60.59 86 LEU A N 1
ATOM 699 C CA . LEU A 1 86 ? -4.487 3.909 -7.623 1.00 60.59 86 LEU A CA 1
ATOM 700 C C . LEU A 1 86 ? -4.530 2.791 -6.553 1.00 60.59 86 LEU A C 1
ATOM 702 O O . LEU A 1 86 ? -5.605 2.298 -6.214 1.00 60.59 86 LEU A O 1
ATOM 706 N N . TRP A 1 87 ? -3.360 2.387 -6.045 1.00 61.41 87 TRP A N 1
ATOM 707 C CA . TRP A 1 87 ? -3.147 1.355 -5.028 1.00 61.41 87 TRP A CA 1
ATOM 708 C C . TRP A 1 87 ? -1.851 1.657 -4.249 1.00 61.41 87 TRP A C 1
ATOM 710 O O . TRP A 1 87 ? -0.942 2.270 -4.800 1.00 61.41 87 TRP A O 1
ATOM 720 N N . THR A 1 88 ? -1.722 1.192 -3.006 1.00 58.62 88 THR A N 1
ATOM 721 C CA . THR A 1 88 ? -0.447 1.218 -2.259 1.00 58.62 88 THR A CA 1
ATOM 722 C C . THR A 1 88 ? -0.057 -0.202 -1.835 1.00 58.62 88 THR A C 1
ATOM 724 O O . THR A 1 88 ? -0.953 -0.999 -1.534 1.00 58.62 88 THR A O 1
ATOM 727 N N . PRO A 1 89 ? 1.243 -0.568 -1.840 1.00 56.62 89 PRO A N 1
ATOM 728 C CA . PRO A 1 89 ? 1.706 -1.818 -1.236 1.00 56.62 89 PRO A CA 1
ATOM 729 C C . PRO A 1 89 ? 1.557 -1.827 0.290 1.00 56.62 89 PRO A C 1
ATOM 731 O O . PRO A 1 89 ? 1.640 -2.895 0.897 1.00 56.62 89 PRO A O 1
ATOM 734 N N . ASP A 1 90 ? 1.343 -0.665 0.907 1.00 63.25 90 ASP A N 1
ATOM 735 C CA . ASP A 1 90 ? 1.228 -0.545 2.351 1.00 63.25 90 ASP A CA 1
ATOM 736 C C . ASP A 1 90 ? -0.092 -1.149 2.837 1.00 63.25 90 ASP A C 1
ATOM 738 O O . ASP A 1 90 ? -1.183 -0.792 2.386 1.00 63.25 90 ASP A O 1
ATOM 742 N N . THR A 1 91 ? -0.012 -2.061 3.804 1.00 62.19 91 THR A N 1
ATOM 743 C CA . THR A 1 91 ? -1.196 -2.539 4.522 1.00 62.19 91 THR A CA 1
ATOM 744 C C . THR A 1 91 ? -1.856 -1.382 5.263 1.00 62.19 91 THR A C 1
ATOM 746 O O . THR A 1 91 ? -1.240 -0.787 6.151 1.00 62.19 91 THR A O 1
ATOM 749 N N . CYS A 1 92 ? -3.127 -1.107 4.951 1.00 67.81 92 CYS A N 1
ATOM 750 C CA . CYS A 1 92 ? -3.939 -0.143 5.687 1.00 67.81 92 CYS A CA 1
ATOM 751 C C . CYS A 1 92 ? -4.047 -0.572 7.155 1.00 67.81 92 CYS A C 1
ATOM 753 O O . CYS A 1 92 ? -4.797 -1.484 7.511 1.00 67.81 92 CYS A O 1
ATOM 755 N N . THR A 1 93 ? -3.280 0.094 8.012 1.00 69.62 93 THR A N 1
ATOM 756 C CA . THR A 1 93 ? -3.407 -0.040 9.460 1.00 69.62 93 THR A CA 1
ATOM 757 C C . THR A 1 93 ? -4.214 1.145 9.947 1.00 69.62 93 THR A C 1
ATOM 759 O O . THR A 1 93 ? -3.859 2.293 9.686 1.00 69.62 93 THR A O 1
ATOM 762 N N . VAL A 1 94 ? -5.318 0.861 10.623 1.00 81.38 94 VAL A N 1
ATOM 763 C CA . VAL A 1 94 ? -6.156 1.869 11.265 1.00 81.38 94 VAL A CA 1
ATOM 764 C C . VAL A 1 94 ? -6.135 1.599 12.756 1.00 81.38 94 VAL A C 1
ATOM 766 O O . VAL A 1 94 ? -6.185 0.447 13.185 1.00 81.38 94 VAL A O 1
ATOM 769 N N . SER A 1 95 ? -6.049 2.650 13.558 1.00 87.31 95 SER A N 1
ATOM 770 C CA . SER A 1 95 ? -6.287 2.514 14.988 1.00 87.31 95 SER A CA 1
ATOM 771 C C . SER A 1 95 ? -7.793 2.456 15.221 1.00 87.31 95 SER A C 1
ATOM 773 O O . SER A 1 95 ? -8.559 3.228 14.635 1.00 87.31 95 SER A O 1
ATOM 775 N N . VAL A 1 96 ? -8.227 1.512 16.048 1.00 92.31 96 VAL A N 1
ATOM 776 C CA . VAL A 1 96 ? -9.619 1.397 16.484 1.00 92.31 96 VAL A CA 1
ATOM 777 C C . VAL A 1 96 ? -9.676 1.483 17.997 1.00 92.31 96 VAL A C 1
ATOM 779 O O . VAL A 1 96 ? -8.861 0.876 18.689 1.00 92.31 96 VAL A O 1
ATOM 782 N N . VAL A 1 97 ? -10.657 2.217 18.508 1.00 92.94 97 VAL A N 1
ATOM 783 C CA . VAL A 1 97 ? -10.984 2.215 19.933 1.00 92.94 97 VAL A CA 1
ATOM 784 C C . VAL A 1 97 ? -11.922 1.047 20.185 1.00 92.94 97 VAL A C 1
ATOM 786 O O . VAL A 1 97 ? -13.008 0.994 19.610 1.00 92.94 97 VAL A O 1
ATOM 789 N N . VAL A 1 98 ? -11.495 0.112 21.026 1.00 93.69 98 VAL A N 1
ATOM 790 C CA . VAL A 1 98 ? -12.308 -0.997 21.522 1.00 93.69 98 VAL A CA 1
ATOM 791 C C . VAL A 1 98 ? -12.963 -0.555 22.823 1.00 93.69 98 VAL A C 1
ATOM 793 O O . VAL A 1 98 ? -12.275 -0.303 23.815 1.00 93.69 98 VAL A O 1
ATOM 796 N N . GLN A 1 99 ? -14.288 -0.433 22.796 1.00 91.75 99 GLN A N 1
ATOM 797 C CA . GLN A 1 99 ? -15.094 -0.019 23.939 1.00 91.75 99 GLN A CA 1
ATOM 798 C C . GLN A 1 99 ? -15.254 -1.160 24.951 1.00 91.75 99 GLN A C 1
ATOM 800 O O . GLN A 1 99 ? -15.052 -2.336 24.635 1.00 91.75 99 GLN A O 1
ATOM 805 N N . VAL A 1 100 ? -15.667 -0.820 26.174 1.00 90.62 100 VAL A N 1
ATOM 806 C CA . VAL A 1 100 ? -15.848 -1.775 27.287 1.00 90.62 100 VAL A CA 1
ATOM 807 C C . VAL A 1 100 ? -16.848 -2.900 26.995 1.00 90.62 100 VAL A C 1
ATOM 809 O O . VAL A 1 100 ? -16.780 -3.965 27.601 1.00 90.62 100 VAL A O 1
ATOM 812 N N . ASP A 1 101 ? -17.769 -2.683 26.058 1.00 90.88 101 ASP A N 1
ATOM 813 C CA . ASP A 1 101 ? -18.776 -3.655 25.623 1.00 90.88 101 ASP A CA 1
ATOM 814 C C . ASP A 1 101 ? -18.393 -4.404 24.333 1.00 90.88 101 ASP A C 1
ATOM 816 O O . ASP A 1 101 ? -19.183 -5.192 23.808 1.00 90.88 101 ASP A O 1
ATOM 820 N N . GLY A 1 102 ? -17.182 -4.171 23.821 1.00 89.69 102 GLY A N 1
ATOM 821 C CA . GLY A 1 102 ? -16.654 -4.812 22.623 1.00 89.69 102 GLY A CA 1
ATOM 822 C C . GLY A 1 102 ? -17.095 -4.175 21.306 1.00 89.69 102 GLY A C 1
ATOM 823 O O . GLY A 1 102 ? -16.729 -4.693 20.247 1.00 89.69 102 GLY A O 1
ATOM 824 N N . ARG A 1 103 ? -17.848 -3.068 21.317 1.00 93.00 103 ARG A N 1
ATOM 825 C CA . ARG A 1 103 ? -18.010 -2.239 20.112 1.00 93.00 103 ARG A CA 1
ATOM 826 C C . ARG A 1 103 ? -16.690 -1.583 19.734 1.00 93.00 103 ARG A C 1
ATOM 828 O O . ARG A 1 103 ? -15.809 -1.405 20.575 1.00 93.00 103 ARG A O 1
ATOM 835 N N . ILE A 1 104 ? -16.564 -1.217 18.462 1.00 93.31 104 ILE A N 1
ATOM 836 C CA . ILE A 1 104 ? -15.399 -0.475 17.985 1.00 93.31 104 ILE A CA 1
ATOM 837 C C . ILE A 1 104 ? -15.795 0.832 17.315 1.00 93.31 104 ILE A C 1
ATOM 839 O O . ILE A 1 104 ? -16.878 0.951 16.746 1.00 93.31 104 ILE A O 1
ATOM 843 N N . SER A 1 105 ? -14.878 1.790 17.346 1.00 92.75 105 SER A N 1
ATOM 844 C CA . SER A 1 105 ? -14.923 3.021 16.555 1.00 92.75 105 SER A CA 1
ATOM 845 C C . SER A 1 105 ? -13.546 3.309 15.967 1.00 92.75 105 SER A C 1
ATOM 847 O O . SER A 1 105 ? -12.538 2.823 16.481 1.00 92.75 105 SER A O 1
ATOM 849 N N . VAL A 1 106 ? -13.476 4.121 14.916 1.00 90.25 106 VAL A N 1
ATOM 850 C CA . VAL A 1 106 ? -12.193 4.496 14.311 1.00 90.25 106 VAL A CA 1
ATOM 851 C C . VAL A 1 106 ? -11.528 5.610 15.125 1.00 90.25 106 VAL A C 1
ATOM 853 O O . VAL A 1 106 ? -12.156 6.616 15.455 1.00 90.25 106 VAL A O 1
ATOM 856 N N . ASP A 1 107 ? -10.246 5.434 15.436 1.00 88.38 107 ASP A N 1
ATOM 857 C CA . ASP A 1 107 ? -9.421 6.393 16.174 1.00 88.38 107 ASP A CA 1
ATOM 858 C C . ASP A 1 107 ? -8.775 7.408 15.214 1.00 88.38 107 ASP A C 1
ATOM 860 O O . ASP A 1 107 ? -7.577 7.365 14.937 1.00 88.38 107 ASP A O 1
ATOM 864 N N . TRP A 1 108 ? -9.601 8.285 14.636 1.00 85.81 108 TRP A N 1
ATOM 865 C CA . TRP A 1 108 ? -9.150 9.380 13.760 1.00 85.81 108 TRP A CA 1
ATOM 866 C C . TRP A 1 108 ? -9.359 10.754 14.393 1.00 85.81 108 TRP A C 1
ATOM 868 O O . TRP A 1 108 ? -8.442 11.569 14.447 1.00 85.81 108 TRP A O 1
ATOM 878 N N . ASP A 1 109 ? -10.566 11.012 14.890 1.00 85.94 109 ASP A N 1
ATOM 879 C CA . ASP A 1 109 ? -10.935 12.259 15.550 1.00 85.94 109 ASP A CA 1
ATOM 880 C C . ASP A 1 109 ? -12.074 12.035 16.560 1.00 85.94 109 ASP A C 1
ATOM 882 O O . ASP A 1 109 ? -12.612 10.934 16.711 1.00 85.94 109 ASP A O 1
ATOM 886 N N . SER A 1 110 ? -12.458 13.095 17.273 1.00 86.50 110 SER A N 1
ATOM 887 C CA . SER A 1 110 ? -13.488 13.030 18.316 1.00 86.50 110 SER A CA 1
ATOM 888 C C . SER A 1 110 ? -14.900 12.727 17.802 1.00 86.50 110 SER A C 1
ATOM 890 O O . SER A 1 110 ? -15.767 12.379 18.606 1.00 86.50 110 SER A O 1
ATOM 892 N N . LEU A 1 111 ? -15.163 12.870 16.499 1.00 85.69 111 LEU A N 1
ATOM 893 C CA . LEU A 1 111 ? -16.441 12.512 15.884 1.00 85.69 111 LEU A CA 1
ATOM 894 C C . LEU A 1 111 ? -16.436 11.044 15.459 1.00 85.69 111 LEU A C 1
ATOM 896 O O . LEU A 1 111 ? -17.380 10.319 15.760 1.00 85.69 111 LEU A O 1
ATOM 900 N N . SER A 1 112 ? -15.346 10.591 14.847 1.00 84.06 112 SER A N 1
ATOM 901 C CA . SER A 1 112 ? -15.119 9.205 14.433 1.00 84.06 112 SER A CA 1
ATOM 902 C C . SER A 1 112 ? -15.173 8.251 15.627 1.00 84.06 112 SER A C 1
ATOM 904 O O . SER A 1 112 ? -15.802 7.198 15.540 1.00 84.06 112 SER A O 1
ATOM 906 N N . LYS A 1 113 ? -14.646 8.672 16.788 1.00 86.38 113 LYS A N 1
ATOM 907 C CA . LYS A 1 113 ? -14.732 7.925 18.057 1.00 86.38 113 LYS A CA 1
ATOM 908 C C . LYS A 1 113 ? -16.152 7.761 18.612 1.00 86.38 113 LYS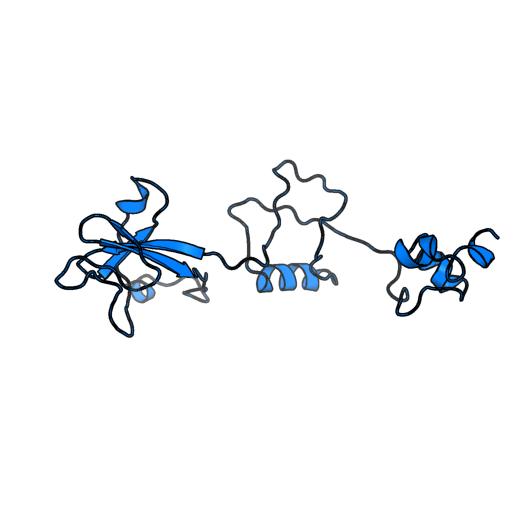 A C 1
ATOM 910 O O . LYS A 1 113 ? -16.363 6.932 19.486 1.00 86.38 113 LYS A O 1
ATOM 915 N N . LYS A 1 114 ? -17.129 8.536 18.130 1.00 87.38 114 LYS A N 1
ATOM 916 C CA . LYS A 1 114 ? -18.547 8.407 18.523 1.00 87.38 114 LYS A CA 1
ATOM 917 C C . LYS A 1 114 ? -19.332 7.484 17.593 1.00 87.38 114 LYS A C 1
ATOM 919 O O . LYS A 1 114 ? -20.446 7.089 17.929 1.00 87.38 114 LYS A O 1
ATOM 924 N N . ALA A 1 115 ? -18.788 7.170 16.417 1.00 89.75 115 ALA A N 1
ATOM 925 C CA . ALA A 1 115 ? -19.409 6.284 15.440 1.00 89.75 115 ALA A CA 1
ATOM 926 C C . ALA A 1 115 ? -19.089 4.822 15.779 1.00 89.75 115 ALA A C 1
ATOM 928 O O . ALA A 1 115 ? -18.311 4.155 15.098 1.00 89.75 115 ALA A O 1
ATOM 929 N N . GLU A 1 116 ? -19.666 4.344 16.877 1.00 92.50 116 GLU A N 1
ATOM 930 C CA . GLU A 1 116 ? -19.478 2.978 17.353 1.00 92.50 116 GLU A CA 1
ATOM 931 C C . GLU A 1 116 ? -20.318 1.983 16.549 1.00 92.50 116 GLU A C 1
ATOM 933 O O . GLU A 1 116 ? -21.497 2.215 16.268 1.00 92.50 116 GLU A O 1
ATOM 938 N N . PHE A 1 117 ? -19.735 0.831 16.232 1.00 87.44 117 PHE A N 1
ATOM 939 C CA . PHE A 1 117 ? -20.444 -0.264 15.583 1.00 87.44 117 PHE A CA 1
ATOM 940 C C . PHE A 1 117 ? -20.044 -1.624 16.171 1.00 87.44 117 PHE A C 1
ATOM 942 O O . PHE A 1 117 ? -18.924 -1.799 16.667 1.00 87.44 117 PHE A O 1
ATOM 949 N N . PRO A 1 118 ? -20.969 -2.602 16.170 1.00 88.31 118 PRO A N 1
ATOM 950 C CA . PRO A 1 118 ? -20.686 -3.934 16.679 1.00 88.31 118 PRO A CA 1
ATOM 951 C C . PRO A 1 118 ? -19.786 -4.706 15.715 1.00 88.31 118 PRO A C 1
ATOM 953 O O . PRO A 1 118 ? -19.904 -4.591 14.494 1.00 88.31 118 PRO A O 1
ATOM 956 N N . VAL A 1 119 ? -18.933 -5.559 16.273 1.00 84.75 119 VAL A N 1
ATOM 957 C CA . VAL A 1 119 ? -18.123 -6.515 15.514 1.00 84.75 119 VAL A CA 1
ATOM 958 C C . VAL A 1 119 ? -18.196 -7.896 16.151 1.00 84.75 119 VAL A C 1
ATOM 960 O O . VAL A 1 119 ? -18.431 -8.042 17.350 1.00 84.75 119 VAL A O 1
ATOM 963 N N . ILE A 1 120 ? -18.004 -8.930 15.333 1.00 84.75 120 ILE A N 1
ATOM 964 C CA . ILE A 1 120 ? -17.990 -10.318 15.797 1.00 84.75 120 ILE A CA 1
ATOM 965 C C . ILE A 1 120 ? -16.556 -10.694 16.164 1.00 84.75 120 ILE A C 1
ATOM 967 O O . ILE A 1 120 ? -15.699 -10.871 15.295 1.00 84.75 120 ILE A O 1
ATOM 971 N N . TRP A 1 121 ? -16.307 -10.862 17.458 1.00 84.69 121 TRP A N 1
ATOM 972 C CA . TRP A 1 121 ? -15.014 -11.292 17.979 1.00 84.69 121 TRP A CA 1
ATOM 973 C C . TRP A 1 121 ? -14.908 -12.815 18.005 1.00 84.69 121 TRP A C 1
ATOM 975 O O . TRP A 1 121 ? -15.762 -13.494 18.569 1.00 84.69 121 TRP A O 1
ATOM 985 N N . LYS A 1 122 ? -13.834 -13.368 17.433 1.00 83.19 122 LYS A N 1
ATOM 986 C CA . LYS A 1 122 ? -13.601 -14.824 17.447 1.00 83.19 122 LYS A CA 1
ATOM 987 C C . LYS A 1 122 ? -13.059 -15.329 18.788 1.00 83.19 122 LYS A C 1
ATOM 989 O O . LYS A 1 122 ? -13.430 -16.417 19.203 1.00 83.19 122 LYS A O 1
ATOM 994 N N . ASN A 1 123 ? -12.204 -14.544 19.450 1.00 86.25 123 ASN A N 1
ATOM 995 C CA . ASN A 1 123 ? -11.437 -14.957 20.634 1.00 86.25 123 ASN A CA 1
ATOM 996 C C . ASN A 1 123 ? -11.464 -13.881 21.737 1.00 86.25 123 ASN A C 1
ATOM 998 O O . ASN A 1 123 ? -10.425 -13.529 22.292 1.00 86.25 123 ASN A O 1
ATOM 1002 N N . GLY A 1 124 ? -12.646 -13.322 22.015 1.00 86.50 124 GLY A N 1
ATOM 1003 C CA . GLY A 1 124 ? -12.774 -12.142 22.875 1.00 86.50 124 GLY A CA 1
ATOM 1004 C C . GLY A 1 124 ? -12.208 -10.877 22.223 1.00 86.50 124 GLY A C 1
ATOM 1005 O O . GLY A 1 124 ? -11.729 -10.912 21.085 1.00 86.50 124 GLY A O 1
ATOM 1006 N N . PHE A 1 125 ? -12.302 -9.756 22.934 1.00 91.44 125 PHE A N 1
ATOM 1007 C CA . PHE A 1 125 ? -11.855 -8.452 22.450 1.00 91.44 125 PHE A CA 1
ATOM 1008 C C . PHE A 1 125 ? -10.773 -7.844 23.348 1.00 91.44 125 PHE A C 1
ATOM 1010 O O . PHE A 1 125 ? -10.698 -8.198 24.528 1.00 91.44 125 PHE A O 1
ATOM 1017 N N . PRO A 1 126 ? -9.925 -6.946 22.812 1.00 90.94 126 PRO A N 1
ATOM 1018 C CA . PRO A 1 126 ? -8.917 -6.241 23.594 1.00 90.94 126 PRO A CA 1
ATOM 1019 C C . PRO A 1 126 ? -9.571 -5.307 24.622 1.00 90.94 126 PRO A C 1
ATOM 1021 O O . PRO A 1 126 ? -9.907 -4.169 24.316 1.00 90.94 126 PRO A O 1
ATOM 1024 N N . ALA A 1 127 ? -9.760 -5.801 25.842 1.00 91.94 127 ALA A N 1
ATOM 1025 C CA . ALA A 1 127 ? -10.288 -5.036 26.966 1.00 91.94 127 ALA A CA 1
ATOM 1026 C C . ALA A 1 127 ? -9.189 -4.753 27.991 1.00 91.94 127 ALA A C 1
ATOM 1028 O O . ALA A 1 127 ? -8.223 -5.516 28.111 1.00 91.94 127 ALA A O 1
ATOM 1029 N N . GLN A 1 128 ? -9.359 -3.681 28.766 1.00 93.38 128 GLN A N 1
ATOM 1030 C CA . GLN A 1 128 ? -8.527 -3.455 29.940 1.00 93.38 128 GLN A CA 1
ATOM 1031 C C . GLN A 1 128 ? -8.704 -4.601 30.943 1.00 93.38 128 GLN A C 1
ATOM 1033 O O . GLN A 1 128 ? -9.797 -5.136 31.133 1.00 93.38 128 GLN A O 1
ATOM 1038 N N . ASN A 1 129 ? -7.614 -4.990 31.597 1.00 91.00 129 ASN A N 1
ATOM 1039 C CA . ASN A 1 129 ? -7.681 -5.912 32.723 1.00 91.00 129 ASN A CA 1
ATOM 1040 C C . ASN A 1 129 ? -8.190 -5.201 33.997 1.00 91.00 129 ASN A C 1
ATOM 1042 O O . ASN A 1 129 ? -8.405 -3.991 34.020 1.00 91.00 129 ASN A O 1
ATOM 1046 N N . ALA A 1 130 ? -8.320 -5.946 35.099 1.00 87.81 130 ALA A N 1
ATOM 1047 C CA . ALA A 1 130 ? -8.795 -5.410 36.380 1.00 87.81 130 ALA A CA 1
ATOM 1048 C C . ALA A 1 130 ? -7.928 -4.275 36.969 1.00 87.81 130 ALA A C 1
ATOM 1050 O O . ALA A 1 130 ? -8.365 -3.599 37.896 1.00 87.81 130 ALA A O 1
ATOM 1051 N N . THR A 1 131 ? -6.707 -4.068 36.465 1.00 89.06 131 THR A N 1
ATOM 1052 C CA . THR A 1 131 ? -5.810 -2.982 36.885 1.00 89.06 131 THR A CA 1
ATOM 1053 C C . THR A 1 131 ? -5.749 -1.838 35.869 1.00 89.06 131 THR A C 1
ATOM 1055 O O . THR A 1 131 ? -4.843 -1.012 35.956 1.00 89.06 131 THR A O 1
ATOM 1058 N N . GLY A 1 132 ? -6.677 -1.787 34.906 1.00 89.25 132 GLY A N 1
ATOM 1059 C CA . GLY A 1 132 ? -6.774 -0.714 33.911 1.00 89.25 132 GLY A CA 1
ATOM 1060 C C . GLY A 1 132 ? -5.728 -0.783 32.794 1.00 89.25 132 GLY A C 1
ATOM 1061 O O . GLY A 1 132 ? -5.499 0.203 32.100 1.00 89.25 132 GLY A O 1
ATOM 1062 N N . HIS A 1 133 ? -5.049 -1.921 32.618 1.00 94.06 133 HIS A N 1
ATOM 1063 C CA . HIS A 1 133 ? -4.030 -2.075 31.578 1.00 94.06 133 HIS A CA 1
ATOM 1064 C C . HIS A 1 133 ? -4.603 -2.743 30.331 1.00 94.06 133 HIS A C 1
ATOM 1066 O O . HIS A 1 133 ? -5.188 -3.826 30.408 1.00 94.06 133 HIS A O 1
ATOM 1072 N N . CYS A 1 134 ? -4.368 -2.118 29.177 1.00 94.94 134 CYS A N 1
ATOM 1073 C CA . CYS A 1 134 ? -4.675 -2.693 27.873 1.00 94.94 134 CYS A CA 1
ATOM 1074 C C . CYS A 1 134 ? -3.699 -3.819 27.484 1.00 94.94 134 CYS A C 1
ATOM 1076 O O . CYS A 1 134 ? -2.567 -3.860 27.978 1.00 94.94 134 CYS A O 1
ATOM 1078 N N . PRO A 1 135 ? -4.103 -4.722 26.570 1.00 93.56 135 PRO A N 1
ATOM 1079 C CA . PRO A 1 135 ? -3.213 -5.732 26.007 1.00 93.56 135 PRO A CA 1
ATOM 1080 C C . PRO A 1 135 ? -1.995 -5.122 25.300 1.00 93.56 135 PRO A C 1
ATOM 1082 O O . PRO A 1 135 ? -2.007 -3.965 24.879 1.00 93.56 135 PRO A O 1
ATOM 1085 N N . SER A 1 136 ? -0.939 -5.923 25.136 1.00 93.44 136 SER A N 1
ATOM 1086 C CA . SER A 1 136 ? 0.278 -5.494 24.437 1.00 93.44 136 SER A CA 1
ATOM 1087 C C . SER A 1 136 ? -0.035 -4.990 23.022 1.00 93.44 136 SER A C 1
ATOM 1089 O O . SER A 1 136 ? -0.787 -5.627 22.288 1.00 93.44 136 SER A O 1
ATOM 1091 N N . GLY A 1 137 ? 0.544 -3.844 22.653 1.00 90.75 137 GLY A N 1
ATOM 1092 C CA . GLY A 1 137 ? 0.299 -3.178 21.370 1.00 90.75 137 GLY A CA 1
ATOM 1093 C C . GLY A 1 137 ? -0.891 -2.212 21.366 1.00 90.75 137 GLY A C 1
ATOM 1094 O O . GLY A 1 137 ? -1.043 -1.473 20.401 1.00 90.75 137 GLY A O 1
ATOM 1095 N N . CYS A 1 138 ? -1.688 -2.169 22.436 1.00 93.06 138 CYS A N 1
ATOM 1096 C CA . CYS A 1 138 ? -2.772 -1.207 22.615 1.00 93.06 138 CYS A CA 1
ATOM 1097 C C . CYS A 1 138 ? -2.401 -0.119 23.634 1.00 93.06 138 CYS A C 1
ATOM 1099 O O . CYS A 1 138 ? -1.558 -0.323 24.507 1.00 93.06 138 CYS A O 1
ATOM 1101 N N . THR A 1 139 ? -3.073 1.027 23.554 1.00 94.12 139 THR A N 1
ATOM 1102 C CA . THR A 1 139 ? -2.932 2.157 24.483 1.00 94.12 139 THR A CA 1
ATOM 1103 C C . THR A 1 139 ? -4.262 2.426 25.183 1.00 94.12 139 THR A C 1
ATOM 1105 O O . THR A 1 139 ? -5.319 2.355 24.560 1.00 94.12 139 THR A O 1
ATOM 1108 N N . ALA A 1 140 ? -4.216 2.706 26.487 1.00 91.94 140 ALA A N 1
ATOM 1109 C CA . ALA A 1 140 ? -5.410 2.986 27.278 1.00 91.94 140 ALA A CA 1
ATOM 1110 C C . ALA A 1 140 ? -5.990 4.368 26.952 1.00 91.94 140 ALA A C 1
ATOM 1112 O O . ALA A 1 140 ? -5.276 5.370 26.974 1.00 91.94 140 ALA A O 1
ATOM 1113 N N . GLU A 1 141 ? -7.299 4.412 26.710 1.00 87.12 141 GLU A N 1
ATOM 1114 C CA . GLU A 1 141 ? -8.081 5.635 26.538 1.00 87.12 141 GLU A CA 1
ATOM 1115 C C . GLU A 1 141 ? -9.307 5.583 27.457 1.00 87.12 141 GLU A C 1
ATOM 1117 O O . GLU A 1 141 ? -10.334 4.997 27.118 1.00 87.12 141 GLU A O 1
ATOM 1122 N N . GLY A 1 142 ? -9.205 6.168 28.654 1.00 88.50 142 GLY A N 1
ATOM 1123 C CA . GLY A 1 142 ? -10.249 6.012 29.671 1.00 88.50 142 GLY A CA 1
ATOM 1124 C C . GLY A 1 142 ? -10.370 4.547 30.098 1.00 88.50 142 GLY A C 1
ATOM 1125 O O . GLY A 1 142 ? -9.381 3.965 30.534 1.00 88.50 142 GLY A O 1
ATOM 1126 N N . GLU A 1 143 ? -11.556 3.956 29.950 1.00 90.94 143 GLU A N 1
ATOM 1127 C CA . GLU A 1 143 ? -11.818 2.524 30.197 1.00 90.94 143 GLU A CA 1
ATOM 1128 C C . GLU A 1 143 ? -11.670 1.659 28.926 1.00 90.94 143 GLU A C 1
ATOM 1130 O O . GLU A 1 143 ? -11.806 0.436 28.969 1.00 90.94 143 GLU A O 1
ATOM 1135 N N . SER A 1 144 ? -11.359 2.290 27.792 1.00 91.69 144 SER A N 1
ATOM 1136 C CA . SER A 1 144 ? -11.251 1.660 26.477 1.00 91.69 144 SER A CA 1
ATOM 1137 C C . SER A 1 144 ? -9.787 1.431 26.086 1.00 91.69 144 SER A C 1
ATOM 1139 O O . SER A 1 144 ? -8.854 1.941 26.720 1.00 91.69 144 SER A O 1
ATOM 1141 N N . CYS A 1 145 ? -9.572 0.648 25.029 1.00 93.50 145 CYS A N 1
ATOM 1142 C CA . CYS A 1 145 ? -8.246 0.402 24.464 1.00 93.50 145 CYS A CA 1
ATOM 1143 C C . CYS A 1 145 ? -8.203 0.82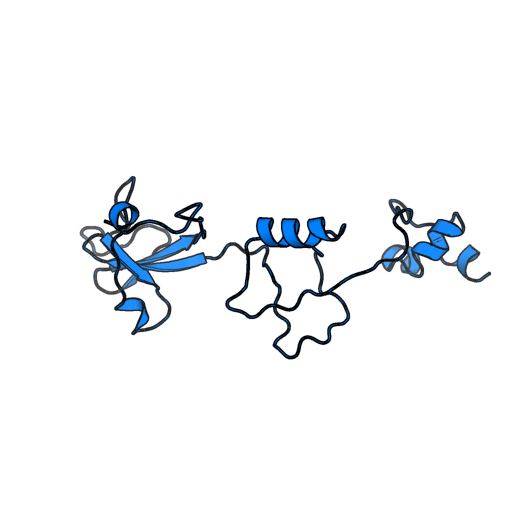5 22.996 1.00 93.50 145 CYS A C 1
ATOM 1145 O O . CYS A 1 145 ? -8.938 0.273 22.182 1.00 93.50 145 CYS A O 1
ATOM 1147 N N . SER A 1 146 ? -7.321 1.764 22.642 1.00 93.75 146 SER A N 1
ATOM 1148 C CA . SER A 1 146 ? -6.974 2.026 21.242 1.00 93.75 146 SER A CA 1
ATOM 1149 C C . SER A 1 146 ? -5.927 1.013 20.787 1.00 93.75 146 SER A C 1
ATOM 1151 O O . SER A 1 146 ? -4.863 0.889 21.398 1.00 93.75 146 SER A O 1
ATOM 1153 N N . CYS A 1 147 ? -6.240 0.252 19.744 1.00 91.75 147 CYS A N 1
ATOM 1154 C CA . CYS A 1 147 ? -5.403 -0.826 19.235 1.00 91.75 147 CYS A CA 1
ATOM 1155 C C . CYS A 1 147 ? -5.197 -0.668 17.722 1.00 91.75 147 CYS A C 1
ATOM 1157 O O . CYS A 1 147 ? -6.166 -0.402 17.003 1.00 91.75 147 CYS A O 1
ATOM 1159 N N . PRO A 1 148 ? -3.977 -0.888 17.199 1.00 88.19 148 PRO A N 1
ATOM 1160 C CA . PRO A 1 148 ? -3.769 -0.981 15.764 1.00 88.19 148 PRO A CA 1
ATOM 1161 C C . PRO A 1 148 ? -4.481 -2.227 15.228 1.00 88.19 148 PRO A C 1
ATOM 1163 O O . PRO A 1 148 ? -4.294 -3.338 15.729 1.00 88.19 148 PRO A O 1
ATOM 1166 N N . ALA A 1 149 ? -5.282 -2.043 14.186 1.00 82.81 149 ALA A N 1
ATOM 1167 C CA . ALA A 1 149 ? -5.947 -3.111 13.463 1.00 82.81 149 ALA A CA 1
ATOM 1168 C C . ALA A 1 149 ? -5.568 -3.043 11.983 1.00 82.81 149 ALA A C 1
ATOM 1170 O O . ALA A 1 149 ? -5.566 -1.979 11.359 1.00 82.81 149 ALA A O 1
ATOM 1171 N N . THR A 1 150 ? -5.268 -4.198 11.394 1.00 75.19 150 THR A N 1
ATOM 1172 C CA . THR A 1 150 ? -5.152 -4.301 9.941 1.00 75.19 150 THR A CA 1
ATOM 1173 C C . THR A 1 150 ? -6.558 -4.296 9.361 1.00 75.19 150 THR A C 1
ATOM 1175 O O . THR A 1 150 ? -7.315 -5.251 9.539 1.00 75.19 150 THR A O 1
ATOM 1178 N N . ALA A 1 151 ? -6.915 -3.212 8.677 1.00 67.06 151 ALA A N 1
ATOM 1179 C CA . ALA A 1 151 ? -8.153 -3.158 7.924 1.00 67.06 151 ALA A CA 1
ATOM 1180 C C . ALA A 1 151 ? -7.930 -3.832 6.573 1.00 67.06 151 ALA A C 1
ATOM 1182 O O . ALA A 1 151 ? -7.017 -3.490 5.822 1.00 67.06 151 ALA A O 1
ATOM 1183 N N . ALA A 1 152 ? -8.794 -4.783 6.253 1.00 61.56 152 ALA A N 1
ATOM 1184 C CA . ALA A 1 152 ? -8.875 -5.354 4.925 1.00 61.56 152 ALA A CA 1
ATOM 1185 C C . ALA A 1 152 ? -10.296 -5.158 4.408 1.00 61.56 152 ALA A C 1
ATOM 1187 O O . ALA A 1 152 ? -11.278 -5.478 5.079 1.00 61.56 152 ALA A O 1
ATOM 1188 N N . VAL A 1 153 ? -10.395 -4.596 3.207 1.00 59.50 153 VAL A N 1
ATOM 1189 C CA . VAL A 1 153 ? -11.672 -4.432 2.524 1.00 59.50 153 VAL A CA 1
ATOM 1190 C C . VAL A 1 153 ? -11.978 -5.746 1.828 1.00 59.50 153 VAL A C 1
ATOM 1192 O O . VAL A 1 153 ? -11.386 -6.079 0.803 1.00 59.50 153 VAL A O 1
ATOM 1195 N N . TYR A 1 154 ? -12.909 -6.504 2.392 1.00 56.12 154 TYR A N 1
ATOM 1196 C CA . TYR A 1 154 ? -13.468 -7.670 1.728 1.00 56.12 154 TYR A CA 1
ATOM 1197 C C . TYR A 1 154 ? -14.794 -7.280 1.099 1.00 56.12 154 TYR A C 1
ATOM 1199 O O . TYR A 1 154 ? -15.609 -6.578 1.703 1.00 56.12 154 TYR A O 1
ATOM 1207 N N . ARG A 1 155 ? -15.041 -7.765 -0.117 1.00 50.34 155 ARG A N 1
ATOM 1208 C CA . ARG A 1 155 ? -16.358 -7.640 -0.726 1.00 50.34 155 ARG A CA 1
ATOM 1209 C C . ARG A 1 155 ? -17.328 -8.511 0.085 1.00 50.34 155 ARG A C 1
ATOM 1211 O O . ARG A 1 155 ? -17.338 -9.726 -0.075 1.00 50.34 155 ARG A O 1
ATOM 1218 N N . ALA A 1 156 ? -18.114 -7.894 0.971 1.00 57.31 156 ALA A N 1
ATOM 1219 C CA . ALA A 1 156 ? -19.068 -8.610 1.826 1.00 57.31 156 ALA A CA 1
ATOM 1220 C C . ALA A 1 156 ? -20.131 -9.362 1.004 1.00 57.31 156 ALA A C 1
ATOM 1222 O O . ALA A 1 156 ? -20.574 -10.438 1.394 1.00 57.31 156 ALA A O 1
ATOM 1223 N N . PHE A 1 157 ? -20.485 -8.829 -0.172 1.00 56.28 157 PHE A N 1
ATOM 1224 C CA . PHE A 1 157 ? -21.446 -9.441 -1.083 1.00 56.28 157 PHE A CA 1
ATOM 1225 C C . PHE A 1 157 ? -20.957 -9.387 -2.534 1.00 56.28 157 PHE A C 1
ATOM 1227 O O . PHE A 1 157 ? -20.605 -8.332 -3.059 1.00 56.28 157 PHE A O 1
ATOM 1234 N N . ASN A 1 158 ? -20.991 -10.526 -3.229 1.00 64.50 158 ASN A N 1
ATOM 1235 C CA . ASN A 1 158 ? -20.601 -10.623 -4.645 1.00 64.50 158 ASN A CA 1
ATOM 1236 C C . ASN A 1 158 ? -21.641 -10.032 -5.619 1.00 64.50 158 ASN A C 1
ATOM 1238 O O . ASN A 1 158 ? -21.401 -9.962 -6.821 1.00 64.50 158 ASN A O 1
ATOM 1242 N N . LYS A 1 159 ? -22.785 -9.592 -5.095 1.00 70.94 159 LYS A N 1
ATOM 1243 C CA . LYS A 1 159 ? -23.892 -8.920 -5.784 1.00 70.94 159 LYS A CA 1
ATOM 1244 C C . LYS A 1 159 ? -24.516 -7.916 -4.816 1.00 70.94 159 LYS A C 1
ATOM 1246 O O . LYS A 1 159 ? -24.257 -8.009 -3.620 1.00 70.94 159 LYS A O 1
ATOM 1251 N N . LEU A 1 160 ? -25.345 -6.995 -5.308 1.00 58.84 160 LEU A N 1
ATOM 1252 C CA . LEU A 1 160 ? -26.125 -6.133 -4.418 1.00 58.84 160 LEU A CA 1
ATOM 1253 C C . LEU A 1 160 ? -26.957 -7.015 -3.464 1.00 58.84 160 LEU A C 1
ATOM 1255 O O . LEU A 1 160 ? -27.739 -7.836 -3.957 1.00 58.84 160 LEU A O 1
ATOM 1259 N N . PRO A 1 161 ? -26.769 -6.901 -2.138 1.00 52.69 161 PRO A N 1
ATOM 1260 C CA . PRO A 1 161 ? -27.531 -7.686 -1.179 1.00 52.69 161 PRO A CA 1
ATOM 1261 C C . PRO A 1 161 ? -29.005 -7.272 -1.197 1.00 52.69 161 PRO A C 1
ATOM 1263 O O . PRO A 1 161 ? -29.341 -6.093 -1.331 1.00 52.69 161 PRO A O 1
ATOM 1266 N N . SER A 1 162 ? -29.899 -8.251 -1.075 1.00 69.00 162 SER A N 1
ATOM 1267 C CA . SER A 1 162 ? -31.318 -8.001 -0.835 1.00 69.00 162 SER A CA 1
ATOM 1268 C C . SER A 1 162 ? -31.531 -7.527 0.603 1.00 69.00 162 SER A C 1
ATOM 1270 O O . SER A 1 162 ? -30.679 -7.725 1.465 1.00 69.00 162 SER A O 1
ATOM 1272 N N . ARG A 1 163 ? -32.700 -6.951 0.905 1.00 56.38 163 ARG A N 1
ATOM 1273 C CA . ARG A 1 163 ? -33.047 -6.538 2.277 1.00 56.38 163 ARG A CA 1
ATOM 1274 C C . ARG A 1 163 ? -32.902 -7.681 3.294 1.00 56.38 163 ARG A C 1
ATOM 1276 O O . ARG A 1 163 ? -32.551 -7.424 4.432 1.00 56.38 163 ARG A O 1
ATOM 1283 N N . THR A 1 164 ? -33.149 -8.917 2.876 1.00 70.38 164 THR A N 1
ATOM 1284 C CA . THR A 1 164 ? -32.994 -10.137 3.685 1.00 70.38 164 THR A CA 1
ATOM 1285 C C . THR A 1 164 ? -31.547 -10.563 3.908 1.00 70.38 164 THR A C 1
ATOM 1287 O O . THR A 1 164 ? -31.294 -11.286 4.855 1.00 70.38 164 THR A O 1
ATOM 1290 N N . ASP A 1 165 ? -30.607 -10.134 3.063 1.00 56.31 165 ASP A N 1
ATOM 1291 C CA . ASP A 1 165 ? -29.181 -10.460 3.222 1.00 56.31 165 ASP A CA 1
ATOM 1292 C C . ASP A 1 165 ? -28.471 -9.500 4.205 1.00 56.31 165 ASP A C 1
ATOM 1294 O O . ASP A 1 165 ? -27.313 -9.718 4.551 1.00 56.31 165 ASP A O 1
ATOM 1298 N N . ILE A 1 166 ? -29.146 -8.414 4.611 1.00 47.75 166 ILE A N 1
ATOM 1299 C CA . ILE A 1 166 ? -28.618 -7.325 5.459 1.00 47.75 166 ILE A CA 1
ATOM 1300 C C . ILE A 1 166 ? -29.250 -7.346 6.870 1.00 47.75 166 ILE A C 1
ATOM 1302 O O . ILE A 1 166 ? -28.806 -6.612 7.751 1.00 47.75 166 ILE A O 1
ATOM 1306 N N . LEU A 1 167 ? -30.291 -8.158 7.081 1.00 43.94 167 LEU A N 1
ATOM 1307 C CA . LEU A 1 167 ? -31.004 -8.324 8.356 1.00 43.94 167 LEU A CA 1
ATOM 1308 C C . LEU A 1 167 ? -30.542 -9.593 9.072 1.00 43.94 167 LEU A C 1
ATOM 1310 O O . LEU A 1 167 ? -30.445 -9.535 10.316 1.00 43.94 167 LEU A O 1
#

pLDDT: mean 79.83, std 13.12, range [43.94, 94.94]